Protein AF-A0A961I4Q2-F1 (afdb_monomer_lite)

pLDDT: mean 79.39, std 22.57, range [31.56, 98.19]

Foldseek 3Di:
DDCCLDLLNLLVVVVVVVVVVVDDDDPLLNVCSVLVVLQVCLLVVVDDDDLLVSCCVSCVVVCVVVVPDPVSSVLSSVLSNCSNVLLDQPPDPPDDLVVLCPDPSNVSSLSSQCSSCVSVVPPSSNVSSVCSVVHDPDPDPDPPPPPPPDDPPDDDDDDDDDDDDDDDDDDDDDDDDDDDDD

Radius of gyration: 30.08 Å; chains: 1; bounding box: 66×51×88 Å

Structure (mmCIF, N/CA/C/O backbone):
data_AF-A0A961I4Q2-F1
#
_entry.id   AF-A0A961I4Q2-F1
#
loop_
_atom_site.group_PDB
_atom_site.id
_atom_site.type_symbol
_atom_site.label_atom_id
_atom_site.label_alt_id
_atom_site.label_comp_id
_atom_site.label_asym_id
_atom_site.label_entity_id
_atom_site.label_seq_id
_atom_site.pdbx_PDB_ins_code
_atom_site.Cartn_x
_atom_site.Cartn_y
_atom_site.Cartn_z
_atom_site.occupancy
_atom_site.B_iso_or_equiv
_atom_site.auth_seq_id
_atom_site.auth_comp_id
_atom_site.auth_asym_id
_atom_site.auth_atom_id
_atom_site.pdbx_PDB_model_num
ATOM 1 N N . SER A 1 1 ? -16.136 5.076 18.469 1.00 61.28 1 SER A N 1
ATOM 2 C CA . SER A 1 1 ? -16.115 4.685 17.050 1.00 61.28 1 SER A CA 1
ATOM 3 C C . SER A 1 1 ? -15.686 3.242 16.983 1.00 61.28 1 SER A C 1
ATOM 5 O O . SER A 1 1 ? -14.728 2.894 17.671 1.00 61.28 1 SER A O 1
ATOM 7 N N . ASP A 1 2 ? -16.372 2.422 16.197 1.00 86.62 2 ASP A N 1
ATOM 8 C CA . ASP A 1 2 ? -15.976 1.029 16.028 1.00 86.62 2 ASP A CA 1
ATOM 9 C C . ASP A 1 2 ? -14.672 0.946 15.237 1.00 86.62 2 ASP A C 1
ATOM 11 O O . ASP A 1 2 ? -14.410 1.741 14.331 1.00 86.62 2 ASP A O 1
ATOM 15 N N . PHE A 1 3 ? -13.816 -0.007 15.605 1.00 85.88 3 PHE A N 1
ATOM 16 C CA . PHE A 1 3 ? -12.537 -0.223 14.928 1.00 85.88 3 PHE A CA 1
ATOM 17 C C . PHE A 1 3 ? -12.731 -0.471 13.426 1.00 85.88 3 PHE A C 1
ATOM 19 O O . PHE A 1 3 ? -11.953 0.040 12.623 1.00 85.88 3 PHE A O 1
ATOM 26 N N . ALA A 1 4 ? -13.801 -1.177 13.049 1.00 87.31 4 ALA A N 1
ATOM 27 C CA . ALA A 1 4 ? -14.160 -1.470 11.663 1.00 87.31 4 ALA A CA 1
ATOM 28 C C . ALA A 1 4 ? -14.327 -0.206 10.798 1.00 87.31 4 ALA A C 1
ATOM 30 O O . ALA A 1 4 ? -13.981 -0.216 9.618 1.00 87.31 4 ALA A O 1
ATOM 31 N N . ASP A 1 5 ? -14.770 0.907 11.390 1.00 89.12 5 ASP A N 1
ATOM 32 C CA . ASP A 1 5 ? -14.992 2.160 10.663 1.00 89.12 5 ASP A CA 1
ATOM 33 C C . ASP A 1 5 ? -13.716 2.977 10.444 1.00 89.12 5 ASP A C 1
ATOM 35 O O . ASP A 1 5 ? -13.709 3.903 9.627 1.00 89.12 5 ASP A O 1
ATOM 39 N N . SER A 1 6 ? -12.638 2.649 11.159 1.00 94.31 6 SER A N 1
ATOM 40 C CA . SER A 1 6 ? -11.351 3.329 11.022 1.00 94.31 6 SER A CA 1
ATOM 41 C C . SER A 1 6 ? -10.686 3.036 9.670 1.00 94.31 6 SER A C 1
ATOM 43 O O . SER A 1 6 ? -10.931 2.008 9.039 1.00 94.31 6 SER A O 1
ATOM 45 N N . SER A 1 7 ? -9.788 3.924 9.228 1.00 93.75 7 SER A N 1
ATOM 46 C CA . SER A 1 7 ? -8.995 3.748 7.999 1.00 93.75 7 SER A CA 1
ATOM 47 C C . SER A 1 7 ? -8.257 2.405 7.974 1.00 93.75 7 SER A C 1
ATOM 49 O O . SER A 1 7 ? -8.270 1.689 6.973 1.00 93.75 7 SER A O 1
ATOM 51 N N . ILE A 1 8 ? -7.642 2.050 9.101 1.00 95.50 8 ILE A N 1
ATOM 52 C CA . ILE A 1 8 ? -6.935 0.788 9.295 1.00 95.50 8 ILE A CA 1
ATOM 53 C C . ILE A 1 8 ? -7.897 -0.403 9.327 1.00 95.50 8 ILE A C 1
ATOM 55 O O . ILE A 1 8 ? -7.636 -1.392 8.648 1.00 95.50 8 ILE A O 1
ATOM 59 N N . GLY A 1 9 ? -9.034 -0.288 10.021 1.00 96.50 9 GLY A N 1
ATOM 60 C CA . GLY A 1 9 ? -10.049 -1.340 10.098 1.00 96.50 9 GLY A CA 1
ATOM 61 C C . GLY A 1 9 ? -10.629 -1.701 8.733 1.00 96.50 9 GLY A C 1
ATOM 62 O O . GLY A 1 9 ? -10.717 -2.881 8.400 1.00 96.50 9 GLY A O 1
ATOM 63 N N . ARG A 1 10 ? -10.919 -0.705 7.887 1.00 96.75 10 ARG A N 1
ATOM 64 C CA . ARG A 1 10 ? -11.385 -0.933 6.508 1.00 96.75 10 ARG A CA 1
ATOM 65 C C . ARG A 1 10 ? -10.345 -1.650 5.654 1.00 96.75 10 ARG A C 1
ATOM 67 O O . ARG A 1 10 ? -10.684 -2.591 4.943 1.00 96.75 10 ARG A O 1
ATOM 74 N N . ARG A 1 11 ? -9.075 -1.233 5.731 1.00 97.12 11 ARG A N 1
ATOM 75 C CA . ARG A 1 11 ? -7.973 -1.893 5.009 1.00 97.12 11 ARG A CA 1
ATOM 76 C C . ARG A 1 11 ? -7.806 -3.349 5.436 1.00 97.12 11 ARG A C 1
ATOM 78 O O . ARG A 1 11 ? -7.632 -4.205 4.577 1.00 97.12 11 ARG A O 1
ATOM 85 N N . LEU A 1 12 ? -7.872 -3.624 6.738 1.00 97.19 12 LEU A N 1
ATOM 86 C CA . LEU A 1 12 ? -7.759 -4.985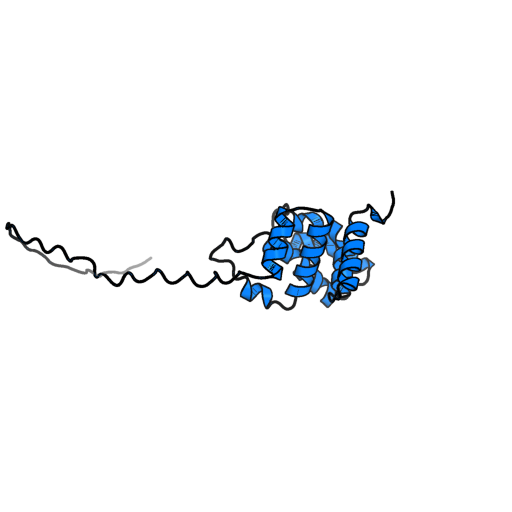 7.263 1.00 97.19 12 LEU A CA 1
ATOM 87 C C . LEU A 1 12 ? -8.979 -5.840 6.903 1.00 97.19 12 LEU A C 1
ATOM 89 O O . LEU A 1 12 ? -8.795 -6.961 6.462 1.00 97.19 12 LEU A O 1
ATOM 93 N N . SER A 1 13 ? -10.193 -5.285 6.939 1.00 97.06 13 SER A N 1
ATOM 94 C CA . SER A 1 13 ? -11.405 -6.002 6.503 1.00 97.06 13 SER A CA 1
ATOM 95 C C . SER A 1 13 ? -11.337 -6.411 5.024 1.00 97.06 13 SER A C 1
ATOM 97 O O . SER A 1 13 ? -11.810 -7.476 4.638 1.00 97.06 13 SER A O 1
ATOM 99 N N . ILE A 1 14 ? -10.733 -5.570 4.175 1.00 97.31 14 ILE A N 1
ATOM 100 C CA . ILE A 1 14 ? -10.477 -5.914 2.769 1.00 97.31 14 ILE A CA 1
ATOM 101 C C . ILE A 1 14 ? -9.400 -6.993 2.665 1.00 97.31 14 ILE A C 1
ATOM 103 O O . ILE A 1 14 ? -9.568 -7.921 1.884 1.00 97.31 14 ILE A O 1
ATOM 107 N N . ALA A 1 15 ? -8.318 -6.889 3.440 1.00 97.44 15 ALA A N 1
ATOM 108 C CA . ALA A 1 15 ? -7.275 -7.911 3.476 1.00 97.44 15 ALA A CA 1
ATOM 109 C C . ALA A 1 15 ? -7.832 -9.284 3.898 1.00 97.44 15 ALA A C 1
ATOM 111 O O . ALA A 1 15 ? -7.511 -10.282 3.259 1.00 97.44 15 ALA A O 1
ATOM 112 N N . ASP A 1 16 ? -8.717 -9.324 4.896 1.00 96.94 16 ASP A N 1
ATOM 113 C CA . ASP A 1 16 ? -9.402 -10.546 5.335 1.00 96.94 16 ASP A CA 1
ATOM 114 C C . ASP A 1 16 ? -10.242 -11.142 4.200 1.00 96.94 16 ASP A C 1
ATOM 116 O O . ASP A 1 16 ? -10.097 -12.314 3.862 1.00 96.94 16 ASP A O 1
ATOM 120 N N . LYS A 1 17 ? -11.037 -10.311 3.515 1.00 97.12 17 LYS A N 1
ATOM 121 C CA . LYS A 1 17 ? -11.809 -10.753 2.348 1.00 97.12 17 LYS A CA 1
ATOM 122 C C . LYS A 1 17 ? -10.916 -11.302 1.226 1.00 97.12 17 LYS A C 1
ATOM 124 O O . LYS A 1 17 ? -11.272 -12.282 0.581 1.00 97.12 17 LYS A O 1
ATOM 129 N N . MET A 1 18 ? -9.758 -10.692 0.983 1.00 96.69 18 MET A N 1
ATOM 130 C CA . MET A 1 18 ? -8.805 -11.180 -0.021 1.00 96.69 18 MET A CA 1
ATOM 131 C C . MET A 1 18 ? -8.203 -12.537 0.362 1.00 96.69 18 MET A C 1
ATOM 133 O O . MET A 1 18 ? -7.997 -13.376 -0.513 1.00 96.69 18 MET A O 1
ATOM 137 N N . LEU A 1 19 ? -7.948 -12.775 1.653 1.00 96.00 19 LEU A N 1
ATOM 138 C CA . LEU A 1 19 ? -7.529 -14.090 2.143 1.00 96.00 19 LEU A CA 1
ATOM 139 C C . LEU A 1 19 ? -8.625 -15.144 1.927 1.00 96.00 19 LEU A C 1
ATOM 141 O O . LEU A 1 19 ? -8.315 -16.251 1.483 1.00 96.00 19 LEU A O 1
ATOM 145 N N . ASP A 1 20 ? -9.895 -14.796 2.162 1.00 97.12 20 ASP A N 1
ATOM 146 C CA . ASP A 1 20 ? -11.038 -15.676 1.866 1.00 97.12 20 ASP A CA 1
ATOM 147 C C . ASP A 1 20 ? -11.133 -16.006 0.364 1.00 97.12 20 ASP A C 1
ATOM 149 O O . ASP A 1 20 ? -11.450 -17.134 -0.027 1.00 97.12 20 ASP A O 1
ATOM 153 N N . GLU A 1 21 ? -10.789 -15.039 -0.491 1.00 95.38 21 GLU A N 1
ATOM 154 C CA . GLU A 1 21 ? -10.686 -15.180 -1.950 1.00 95.38 21 GLU A CA 1
ATOM 155 C C . GLU A 1 21 ? -9.401 -15.905 -2.407 1.00 95.38 21 GLU A C 1
ATOM 157 O O . GLU A 1 21 ? -9.199 -16.108 -3.607 1.00 95.38 21 GLU A O 1
ATOM 162 N N . ARG A 1 22 ? -8.577 -16.384 -1.461 1.00 93.69 22 ARG A N 1
ATOM 163 C CA . ARG A 1 22 ? -7.307 -17.104 -1.675 1.00 93.69 22 ARG A CA 1
ATOM 164 C C . ARG A 1 22 ? -6.212 -16.269 -2.348 1.00 93.69 22 ARG A C 1
ATOM 166 O O . ARG A 1 22 ? -5.364 -16.823 -3.047 1.00 93.69 22 ARG A O 1
ATOM 173 N N . GLU A 1 23 ? -6.209 -14.954 -2.146 1.00 92.06 23 GLU A N 1
ATOM 174 C CA . GLU A 1 23 ? -5.058 -14.118 -2.493 1.00 92.06 23 GLU A CA 1
ATOM 175 C C . GLU A 1 23 ? -3.950 -14.248 -1.427 1.00 92.06 23 GLU A C 1
ATOM 177 O O . GLU A 1 23 ? -4.211 -14.238 -0.224 1.00 92.06 23 GLU A O 1
ATOM 182 N N . ASP A 1 24 ? -2.690 -14.347 -1.859 1.00 92.19 24 ASP A N 1
ATOM 183 C CA . ASP A 1 24 ? -1.544 -14.590 -0.970 1.00 92.19 24 ASP A CA 1
ATOM 184 C C . ASP A 1 24 ? -1.007 -13.306 -0.305 1.00 92.19 24 ASP A C 1
ATOM 186 O O . ASP A 1 24 ? -0.087 -12.654 -0.800 1.00 92.19 24 ASP A O 1
ATOM 190 N N . LEU A 1 25 ? -1.509 -12.938 0.874 1.00 95.81 25 LEU A N 1
ATOM 191 C CA . LEU A 1 25 ? -0.977 -11.781 1.607 1.00 95.81 25 LEU A CA 1
ATOM 192 C C . LEU A 1 25 ? 0.237 -12.137 2.477 1.00 95.81 25 LEU A C 1
ATOM 194 O O . LEU A 1 25 ? 0.176 -12.992 3.357 1.00 95.81 25 LEU A O 1
ATOM 198 N N . THR A 1 26 ? 1.351 -11.429 2.279 1.00 95.75 26 THR A N 1
ATOM 199 C CA . THR A 1 26 ? 2.572 -11.581 3.081 1.00 95.75 26 THR A CA 1
ATOM 200 C C . THR A 1 26 ? 2.544 -10.706 4.335 1.00 95.75 26 THR A C 1
ATOM 202 O O . THR A 1 26 ? 1.909 -9.650 4.372 1.00 95.75 26 THR A O 1
ATOM 205 N N . THR A 1 27 ? 3.311 -11.084 5.363 1.00 95.25 27 THR A N 1
ATOM 206 C CA . THR A 1 27 ? 3.433 -10.309 6.613 1.00 95.25 27 THR A CA 1
ATOM 207 C C . THR A 1 27 ? 3.816 -8.851 6.367 1.00 95.25 27 THR A C 1
ATOM 209 O O . THR A 1 27 ? 3.309 -7.957 7.039 1.00 95.25 27 THR A O 1
ATOM 212 N N . ILE A 1 28 ? 4.664 -8.582 5.369 1.00 96.94 28 ILE A N 1
ATOM 213 C CA . ILE A 1 28 ? 5.092 -7.218 5.059 1.00 96.94 28 ILE A CA 1
ATOM 214 C C . ILE A 1 28 ? 3.979 -6.369 4.431 1.00 96.94 28 ILE A C 1
ATOM 216 O O . ILE A 1 28 ? 3.965 -5.155 4.637 1.00 96.94 28 ILE A O 1
ATOM 220 N N . ILE A 1 29 ? 3.008 -6.984 3.739 1.00 98.19 29 ILE A N 1
ATOM 221 C CA . ILE A 1 29 ? 1.789 -6.289 3.302 1.00 98.19 29 ILE A CA 1
ATOM 222 C C . ILE A 1 29 ? 1.009 -5.840 4.536 1.00 98.19 29 ILE A C 1
ATOM 224 O O . ILE A 1 29 ? 0.705 -4.656 4.649 1.00 98.19 29 ILE A O 1
ATOM 228 N N . PHE A 1 30 ? 0.770 -6.732 5.50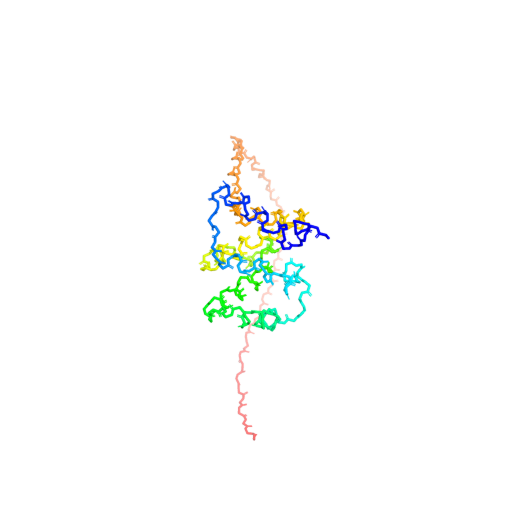2 1.00 97.38 30 PHE A N 1
ATOM 229 C CA . PHE A 1 30 ? 0.091 -6.367 6.749 1.00 97.38 30 PHE A CA 1
ATOM 230 C C . PHE A 1 30 ? 0.829 -5.262 7.498 1.00 97.38 30 PHE A C 1
ATOM 232 O O . PHE A 1 30 ? 0.219 -4.260 7.865 1.00 97.38 30 PHE A O 1
ATOM 239 N N . THR A 1 31 ? 2.149 -5.380 7.650 1.00 97.00 31 THR A N 1
ATOM 240 C CA . THR A 1 31 ? 2.962 -4.325 8.264 1.00 97.00 31 THR A CA 1
ATOM 241 C C . THR A 1 31 ? 2.773 -2.988 7.551 1.00 97.00 31 THR A C 1
ATOM 243 O O . THR A 1 31 ? 2.558 -1.978 8.218 1.00 97.00 31 THR A O 1
ATOM 246 N N . ALA A 1 32 ? 2.779 -2.970 6.213 1.00 97.75 32 ALA A N 1
ATOM 247 C CA . ALA A 1 32 ? 2.538 -1.759 5.437 1.00 97.75 32 ALA A CA 1
ATOM 248 C C . ALA A 1 32 ? 1.130 -1.181 5.658 1.00 97.75 32 ALA A C 1
ATOM 250 O O . ALA A 1 32 ? 0.997 0.034 5.785 1.00 97.75 32 ALA A O 1
ATOM 251 N N . LEU A 1 33 ? 0.090 -2.019 5.755 1.00 97.38 33 LEU A N 1
ATOM 252 C CA . LEU A 1 33 ? -1.286 -1.576 6.024 1.00 97.38 33 LEU A CA 1
ATOM 253 C C . LEU A 1 33 ? -1.428 -0.901 7.396 1.00 97.38 33 LEU A C 1
ATOM 255 O O . LEU A 1 33 ? -2.178 0.076 7.513 1.00 97.38 33 LEU A O 1
ATOM 259 N N . LEU A 1 34 ? -0.691 -1.384 8.405 1.00 95.62 34 LEU A N 1
ATOM 260 C CA . LEU A 1 34 ? -0.691 -0.818 9.758 1.00 95.62 34 LEU A CA 1
ATOM 261 C C . LEU A 1 34 ? -0.083 0.590 9.793 1.00 95.62 34 LEU A C 1
ATOM 263 O O . LEU A 1 34 ? -0.616 1.481 10.448 1.00 95.62 34 LEU A O 1
ATOM 267 N N . ILE A 1 35 ? 1.014 0.810 9.064 1.00 95.62 35 ILE A N 1
ATOM 268 C CA . ILE A 1 35 ? 1.730 2.099 9.043 1.00 95.62 35 ILE A CA 1
ATOM 269 C C . ILE A 1 35 ? 1.336 3.007 7.875 1.00 95.62 35 ILE A C 1
ATOM 271 O O . ILE A 1 35 ? 1.900 4.090 7.717 1.00 95.62 35 ILE A O 1
ATOM 275 N N . CYS A 1 36 ? 0.378 2.580 7.054 1.00 95.50 36 CYS A N 1
ATOM 276 C CA . CYS A 1 36 ? -0.020 3.257 5.824 1.00 95.50 36 CYS A CA 1
ATOM 277 C C . CYS A 1 36 ? -0.401 4.728 6.052 1.00 95.50 36 CYS A C 1
ATOM 279 O O . CYS A 1 36 ? -0.075 5.588 5.234 1.00 95.50 36 CYS A O 1
ATOM 281 N N . ASP A 1 37 ? -1.052 5.028 7.177 1.00 94.94 37 ASP A N 1
ATOM 282 C CA . ASP A 1 37 ? -1.526 6.378 7.494 1.00 94.94 37 ASP A CA 1
ATOM 283 C C . ASP A 1 37 ? -0.380 7.367 7.778 1.00 94.94 37 ASP A C 1
ATOM 285 O O . ASP A 1 37 ? -0.577 8.574 7.666 1.00 94.94 37 ASP A O 1
ATOM 289 N N . LEU A 1 38 ? 0.840 6.890 8.061 1.00 96.19 38 LEU A N 1
ATOM 290 C CA . LEU A 1 38 ? 2.015 7.757 8.242 1.00 96.19 38 LEU A CA 1
ATOM 291 C C . LEU A 1 38 ? 2.455 8.444 6.944 1.00 96.19 38 LEU A C 1
ATOM 293 O O . LEU A 1 38 ? 3.164 9.452 6.992 1.00 96.19 38 LEU A O 1
ATOM 297 N N . VAL A 1 39 ? 2.077 7.870 5.800 1.00 95.62 39 VAL A N 1
ATOM 298 C CA . VAL A 1 39 ? 2.519 8.273 4.461 1.00 95.62 39 VAL A CA 1
ATOM 299 C C . VAL A 1 39 ? 1.366 8.276 3.454 1.00 95.62 39 VAL A C 1
ATOM 301 O O . VAL A 1 39 ? 1.604 8.126 2.261 1.00 95.62 39 VAL A O 1
ATOM 304 N N . SER A 1 40 ? 0.117 8.454 3.894 1.00 93.44 40 SER A N 1
ATOM 305 C CA . SER A 1 40 ? -1.076 8.405 3.027 1.00 93.44 40 SER A CA 1
ATOM 306 C C . SER A 1 40 ? -0.998 9.345 1.809 1.00 93.44 40 SER A C 1
ATOM 308 O O . SER A 1 40 ? -1.490 9.006 0.730 1.00 93.44 40 SER A O 1
ATOM 310 N N . ASP A 1 41 ? -0.271 10.460 1.927 1.00 93.38 41 ASP A N 1
ATOM 311 C CA . ASP A 1 41 ? -0.005 11.421 0.849 1.00 93.38 41 ASP A CA 1
ATOM 312 C C . ASP A 1 41 ? 0.642 10.795 -0.407 1.00 93.38 41 ASP A C 1
ATOM 314 O O . ASP A 1 41 ? 0.516 11.331 -1.515 1.00 93.38 41 ASP A O 1
ATOM 318 N N . VAL A 1 42 ? 1.351 9.661 -0.280 1.00 94.44 42 VAL A N 1
ATOM 319 C CA . VAL A 1 42 ? 1.973 8.983 -1.438 1.00 94.44 42 VAL A CA 1
ATOM 320 C C . VAL A 1 42 ? 0.929 8.377 -2.376 1.00 94.44 42 VAL A C 1
ATOM 322 O O . VAL A 1 42 ? 1.167 8.282 -3.584 1.00 94.44 42 VAL A O 1
ATOM 325 N N . PHE A 1 43 ? -0.235 8.003 -1.838 1.00 92.44 43 PHE A N 1
ATOM 326 C CA . PHE A 1 43 ? -1.340 7.407 -2.588 1.00 92.44 43 PHE A CA 1
ATOM 327 C C . PHE A 1 43 ? -2.212 8.467 -3.268 1.00 92.44 43 PHE A C 1
ATOM 329 O O . PHE A 1 43 ? -2.792 8.212 -4.324 1.00 92.44 43 PHE A O 1
ATOM 336 N N . THR A 1 44 ? -2.250 9.685 -2.725 1.00 88.31 44 THR A N 1
ATOM 337 C CA . THR A 1 44 ? -2.935 10.838 -3.332 1.00 88.31 44 THR A CA 1
ATOM 338 C C . THR A 1 44 ? -2.013 11.638 -4.261 1.00 88.31 44 THR A C 1
ATOM 340 O O . THR A 1 44 ? -2.479 12.412 -5.098 1.00 88.31 44 THR A O 1
ATOM 343 N N . GLY A 1 45 ? -0.695 11.416 -4.178 1.00 84.88 45 GLY A N 1
ATOM 344 C CA . GLY A 1 45 ? 0.323 12.141 -4.941 1.00 84.88 45 GLY A CA 1
ATOM 345 C C . GLY A 1 45 ? 0.511 13.586 -4.488 1.00 84.88 45 GLY A C 1
ATOM 346 O O . GLY A 1 45 ? 0.913 14.422 -5.293 1.00 84.88 45 GLY A O 1
ATOM 347 N N . GLN A 1 46 ? 0.206 13.877 -3.224 1.00 87.56 46 GLN A N 1
ATOM 348 C CA . GLN A 1 46 ? 0.325 15.212 -2.632 1.00 87.56 46 GLN A CA 1
ATOM 349 C C . GLN A 1 46 ? 1.721 15.494 -2.050 1.00 87.56 46 GLN A C 1
ATOM 351 O O . GLN A 1 46 ? 1.998 16.616 -1.622 1.00 87.56 46 GLN A O 1
ATOM 356 N N . VAL A 1 47 ? 2.625 14.509 -2.071 1.00 89.06 47 VAL A N 1
ATOM 357 C CA . VAL A 1 47 ? 4.007 14.671 -1.604 1.00 89.06 47 VAL A CA 1
ATOM 358 C C . VAL A 1 47 ? 4.763 15.666 -2.485 1.00 89.06 47 VAL A C 1
ATOM 360 O O . VAL A 1 47 ? 4.934 15.459 -3.687 1.00 89.06 47 VAL A O 1
ATOM 363 N N . LYS A 1 48 ? 5.267 16.734 -1.863 1.00 86.38 48 LYS A N 1
ATOM 364 C CA . LYS A 1 48 ? 6.149 17.719 -2.499 1.00 86.38 48 LYS A CA 1
ATOM 365 C C . LYS A 1 48 ? 7.611 17.349 -2.237 1.00 86.38 48 LYS A C 1
ATOM 367 O O . LYS A 1 48 ? 7.977 17.029 -1.111 1.00 86.38 48 LYS A O 1
ATOM 372 N N . GLY A 1 49 ? 8.458 17.439 -3.262 1.00 89.38 49 GLY A N 1
ATOM 373 C CA . GLY A 1 49 ? 9.900 17.197 -3.135 1.00 89.38 49 GLY A CA 1
ATOM 374 C C . GLY A 1 49 ? 10.302 15.722 -3.248 1.00 89.38 49 GLY A C 1
ATOM 375 O O . GLY A 1 49 ? 9.739 14.970 -4.043 1.00 89.38 49 GLY A O 1
ATOM 376 N N . ASN A 1 50 ? 11.333 15.317 -2.501 1.00 94.12 50 ASN A N 1
ATOM 377 C CA . ASN A 1 50 ? 11.899 13.970 -2.586 1.00 94.12 50 ASN A CA 1
ATOM 378 C C . ASN A 1 50 ? 11.033 12.953 -1.821 1.00 94.12 50 ASN A C 1
ATOM 380 O O . ASN A 1 50 ? 11.112 12.853 -0.597 1.00 94.12 50 ASN A O 1
ATOM 384 N N . ILE A 1 51 ? 10.245 12.164 -2.559 1.00 94.50 51 ILE A N 1
ATOM 385 C CA . ILE A 1 51 ? 9.367 11.130 -1.990 1.00 94.50 51 ILE A CA 1
ATOM 386 C C . ILE A 1 51 ? 10.116 10.087 -1.155 1.00 94.50 51 ILE A C 1
ATOM 388 O O . ILE A 1 51 ? 9.598 9.640 -0.136 1.00 94.50 51 ILE A O 1
ATOM 392 N N . THR A 1 52 ? 11.331 9.706 -1.555 1.00 95.81 52 THR A N 1
ATOM 393 C CA . THR A 1 52 ? 12.112 8.694 -0.835 1.00 95.81 52 THR A CA 1
ATOM 394 C C . THR A 1 52 ? 12.463 9.182 0.563 1.00 95.81 52 THR A C 1
ATOM 396 O O . THR A 1 52 ? 12.315 8.434 1.526 1.00 95.81 52 THR A O 1
ATOM 399 N N . GLU A 1 53 ? 12.889 10.440 0.673 1.00 96.56 53 GLU A N 1
ATOM 400 C CA . GLU A 1 53 ? 13.227 11.040 1.962 1.00 96.56 53 GLU A CA 1
ATOM 401 C C . GLU A 1 53 ? 11.980 11.247 2.824 1.00 96.56 53 GLU A C 1
ATOM 403 O O . GLU A 1 53 ? 11.968 10.856 3.989 1.00 96.56 53 GLU A O 1
ATOM 408 N N . TYR A 1 54 ? 10.895 11.756 2.227 1.00 96.94 54 TYR A N 1
ATOM 409 C CA . TYR A 1 54 ? 9.606 11.918 2.906 1.00 96.94 54 TYR A CA 1
ATOM 410 C C . TYR A 1 54 ? 9.125 10.602 3.542 1.00 96.94 54 TYR A C 1
ATOM 412 O O . TYR A 1 54 ? 8.814 10.563 4.733 1.00 96.94 54 TYR A O 1
ATOM 420 N N . VAL A 1 55 ? 9.104 9.508 2.769 1.00 97.25 55 VAL A N 1
ATOM 421 C CA . VAL A 1 55 ? 8.655 8.199 3.267 1.00 97.25 55 VAL A CA 1
ATOM 422 C C . VAL A 1 55 ? 9.589 7.687 4.359 1.00 97.25 55 VAL A C 1
ATOM 424 O O . VAL A 1 55 ? 9.114 7.228 5.398 1.00 97.25 55 VAL A O 1
ATOM 427 N N . ARG A 1 56 ? 10.911 7.782 4.154 1.00 96.38 56 ARG A N 1
ATOM 428 C CA . ARG A 1 56 ? 11.907 7.310 5.125 1.00 96.38 56 ARG A CA 1
ATOM 429 C C . ARG A 1 56 ? 11.726 7.995 6.479 1.00 96.38 56 ARG A C 1
ATOM 431 O O . ARG A 1 56 ? 11.630 7.297 7.484 1.00 96.38 56 ARG A O 1
ATOM 438 N N . GLN A 1 57 ? 11.622 9.323 6.504 1.00 96.62 57 GLN A N 1
ATOM 439 C CA . GLN A 1 57 ? 11.480 10.097 7.742 1.00 96.62 57 GLN A CA 1
ATOM 440 C C . GLN A 1 57 ? 10.185 9.778 8.499 1.00 96.62 57 GLN A C 1
ATOM 442 O O . GLN A 1 57 ? 10.189 9.696 9.725 1.00 96.62 57 GLN A O 1
ATOM 447 N N . ARG A 1 58 ? 9.074 9.577 7.781 1.00 96.50 58 ARG A N 1
ATOM 448 C CA . ARG A 1 58 ? 7.762 9.290 8.385 1.00 96.50 58 ARG A CA 1
ATOM 449 C C . ARG A 1 58 ? 7.653 7.871 8.932 1.00 96.50 58 ARG A C 1
ATOM 451 O O . ARG A 1 58 ? 7.054 7.658 9.981 1.00 96.50 58 ARG A O 1
ATOM 458 N N . MET A 1 59 ? 8.222 6.904 8.221 1.00 95.88 59 MET A N 1
ATOM 459 C CA . MET A 1 59 ? 8.104 5.488 8.554 1.00 95.88 59 MET A CA 1
ATOM 460 C C . MET A 1 59 ? 9.115 5.037 9.616 1.00 95.88 59 MET A C 1
ATOM 462 O O . MET A 1 59 ? 8.773 4.216 10.470 1.00 95.88 59 MET A O 1
ATOM 466 N N . LEU A 1 60 ? 10.355 5.540 9.565 1.00 94.25 60 LEU A N 1
ATOM 467 C CA . LEU A 1 60 ? 11.464 5.017 10.369 1.00 94.25 60 LEU A CA 1
ATOM 468 C C . LEU A 1 60 ? 11.164 4.967 11.883 1.00 94.25 60 LEU A C 1
ATOM 470 O O . LEU A 1 60 ? 11.359 3.892 12.453 1.00 94.25 60 LEU A O 1
ATOM 474 N N . PRO A 1 61 ? 10.590 6.010 12.522 1.00 96.06 61 PRO A N 1
ATOM 475 C CA . PRO A 1 61 ? 10.286 5.967 13.955 1.00 96.06 61 PRO A CA 1
ATOM 476 C C . PRO A 1 61 ? 9.266 4.884 14.339 1.00 96.06 61 PRO A C 1
ATOM 478 O O . PRO A 1 61 ? 9.298 4.339 15.442 1.00 96.06 61 PRO A O 1
ATOM 481 N N . ALA A 1 62 ? 8.320 4.565 13.452 1.00 94.94 62 ALA A N 1
ATOM 482 C CA . ALA A 1 62 ? 7.373 3.478 13.686 1.00 94.94 62 ALA A CA 1
ATOM 483 C C . ALA A 1 62 ? 8.051 2.115 13.516 1.00 94.94 62 ALA A C 1
ATOM 485 O O . ALA A 1 62 ? 7.867 1.232 14.351 1.00 94.94 62 ALA A O 1
ATOM 486 N N . CYS A 1 63 ? 8.888 1.964 12.487 1.00 95.00 63 CYS A N 1
ATOM 487 C CA . CYS A 1 63 ? 9.635 0.733 12.258 1.00 95.00 63 CYS A CA 1
ATOM 488 C C . CYS A 1 63 ? 10.619 0.404 13.382 1.00 95.00 63 CYS A C 1
ATOM 490 O O . CYS A 1 63 ? 10.758 -0.763 13.731 1.00 95.00 63 CYS A O 1
ATOM 492 N N . GLU A 1 64 ? 11.280 1.405 13.962 1.00 95.19 64 GLU A N 1
ATOM 493 C CA . GLU A 1 64 ? 12.190 1.212 15.097 1.00 95.19 64 GLU A CA 1
ATOM 494 C C . GLU A 1 64 ? 11.441 0.771 16.356 1.00 95.19 64 GLU A C 1
ATOM 496 O O . GLU A 1 64 ? 11.850 -0.190 17.004 1.00 95.19 64 GLU A O 1
ATOM 501 N N . ARG A 1 65 ? 10.292 1.393 16.655 1.00 95.44 65 ARG A N 1
ATOM 502 C CA . ARG A 1 65 ? 9.441 0.989 17.789 1.00 95.44 65 ARG A CA 1
ATOM 503 C C . ARG A 1 65 ? 8.907 -0.436 17.653 1.00 95.44 65 ARG A C 1
ATOM 505 O O . ARG A 1 65 ? 8.815 -1.142 18.649 1.00 95.44 65 ARG A O 1
ATOM 512 N N . MET A 1 66 ? 8.582 -0.857 16.433 1.00 94.06 66 MET A N 1
ATOM 513 C CA . MET A 1 66 ? 8.133 -2.221 16.132 1.00 94.06 66 MET A CA 1
ATOM 514 C C . MET A 1 66 ? 9.289 -3.210 15.914 1.00 94.06 66 MET A C 1
ATOM 516 O O . MET A 1 66 ? 9.036 -4.368 15.600 1.00 94.06 66 MET A O 1
ATOM 520 N N . GLN A 1 67 ? 10.545 -2.765 16.046 1.00 95.44 67 GLN A N 1
ATOM 521 C CA . GLN A 1 67 ? 11.748 -3.579 15.836 1.00 95.44 67 GLN A CA 1
ATOM 522 C C . GLN A 1 67 ? 11.796 -4.269 14.459 1.00 95.44 67 GLN A C 1
ATOM 524 O O . GLN A 1 67 ? 12.284 -5.389 14.317 1.00 95.44 67 GLN A O 1
ATOM 529 N N . ILE A 1 68 ? 11.312 -3.587 13.416 1.00 94.31 68 ILE A N 1
ATOM 530 C CA . ILE A 1 68 ? 11.288 -4.136 12.057 1.00 94.31 68 ILE A CA 1
ATOM 531 C C . ILE A 1 68 ? 12.729 -4.290 11.527 1.00 94.31 68 ILE A C 1
ATOM 533 O O . ILE A 1 68 ? 13.504 -3.318 11.536 1.00 94.31 68 ILE A O 1
ATOM 537 N N . PRO A 1 69 ? 13.107 -5.471 10.997 1.00 95.25 69 PRO A N 1
ATOM 538 C CA . PRO A 1 69 ? 14.430 -5.706 10.426 1.00 95.25 69 PRO A CA 1
ATOM 539 C C . PRO A 1 69 ? 14.799 -4.703 9.325 1.00 95.25 69 PRO A C 1
ATOM 541 O O . PRO A 1 69 ? 13.946 -4.196 8.601 1.00 95.25 69 PRO A O 1
ATOM 544 N N . GLY A 1 70 ? 16.096 -4.419 9.158 1.00 94.62 70 GLY A N 1
ATOM 545 C CA . GLY A 1 70 ? 16.576 -3.464 8.142 1.00 94.62 70 GLY A CA 1
ATOM 546 C C . GLY A 1 70 ? 16.127 -3.813 6.717 1.00 94.62 70 GLY A C 1
ATOM 547 O O . GLY A 1 70 ? 15.638 -2.950 5.994 1.00 94.62 70 GLY A O 1
ATOM 548 N N . LYS A 1 71 ? 16.192 -5.100 6.357 1.00 95.19 71 LYS A N 1
ATOM 549 C CA . LYS A 1 71 ? 15.736 -5.608 5.054 1.00 95.19 71 LYS A CA 1
ATOM 550 C C . LYS A 1 71 ? 14.253 -5.312 4.800 1.00 95.19 71 LYS A C 1
ATOM 552 O O . LYS A 1 71 ? 13.894 -4.892 3.701 1.00 95.19 71 LYS A O 1
ATOM 557 N N . ASP A 1 72 ? 13.413 -5.492 5.814 1.00 96.00 72 ASP A N 1
ATOM 558 C CA . ASP A 1 72 ? 11.973 -5.255 5.707 1.00 96.00 72 ASP A CA 1
ATOM 559 C C . ASP A 1 72 ? 11.665 -3.756 5.684 1.00 96.00 72 ASP A C 1
ATOM 561 O O . ASP A 1 72 ? 10.802 -3.319 4.929 1.00 96.00 72 ASP A O 1
ATOM 565 N N . ARG A 1 73 ? 12.436 -2.932 6.407 1.00 96.56 73 ARG A N 1
ATOM 566 C CA . ARG A 1 73 ? 12.364 -1.465 6.299 1.00 96.56 73 ARG A CA 1
ATOM 567 C C . ARG A 1 73 ? 12.659 -0.979 4.880 1.00 96.56 73 ARG A C 1
ATOM 569 O O . ARG A 1 73 ? 11.903 -0.168 4.348 1.00 96.56 73 ARG A O 1
ATOM 576 N N . ASP A 1 74 ? 13.717 -1.483 4.250 1.00 96.75 74 ASP A N 1
ATOM 577 C CA . ASP A 1 74 ? 14.053 -1.128 2.865 1.00 96.75 74 ASP A CA 1
ATOM 578 C C . ASP A 1 74 ? 12.977 -1.597 1.883 1.00 96.75 74 ASP A C 1
ATOM 580 O O . ASP A 1 74 ? 12.652 -0.909 0.910 1.00 96.75 74 ASP A O 1
ATOM 584 N N . ARG A 1 75 ? 12.382 -2.756 2.158 1.00 97.62 75 ARG A N 1
ATOM 585 C CA . ARG A 1 75 ? 11.295 -3.307 1.361 1.00 97.62 75 ARG A CA 1
ATOM 586 C C . ARG A 1 75 ? 10.006 -2.486 1.481 1.00 97.62 75 ARG A C 1
ATOM 588 O O . ARG A 1 75 ? 9.432 -2.132 0.453 1.00 97.62 75 ARG A O 1
ATOM 595 N N . LEU A 1 76 ? 9.613 -2.092 2.692 1.00 97.88 76 LEU A N 1
ATOM 596 C CA . LEU A 1 76 ? 8.498 -1.171 2.941 1.00 97.88 76 LEU A CA 1
ATOM 597 C C . LEU A 1 76 ? 8.726 0.180 2.252 1.00 97.88 76 LEU A C 1
ATOM 599 O O . LEU A 1 76 ? 7.826 0.706 1.597 1.00 97.88 76 LEU A O 1
ATOM 603 N N . LEU A 1 77 ? 9.951 0.714 2.322 1.00 97.88 77 LEU A N 1
ATOM 604 C CA . LEU A 1 77 ? 10.316 1.946 1.623 1.00 97.88 77 LEU A CA 1
ATOM 605 C C . LEU A 1 77 ? 10.074 1.809 0.113 1.00 97.88 77 LEU A C 1
ATOM 607 O O . LEU A 1 77 ? 9.427 2.672 -0.479 1.00 97.88 77 LEU A O 1
ATOM 611 N N . GLN A 1 78 ? 10.537 0.716 -0.506 1.00 97.75 78 GLN A N 1
ATOM 612 C CA . GLN A 1 78 ? 10.295 0.430 -1.927 1.00 97.75 78 GLN A CA 1
ATOM 613 C C . GLN A 1 78 ? 8.799 0.328 -2.253 1.00 97.75 78 GLN A C 1
ATOM 615 O O . GLN A 1 78 ? 8.360 0.870 -3.271 1.00 97.75 78 GLN A O 1
ATOM 620 N N . MET A 1 79 ? 8.011 -0.317 -1.389 1.00 97.81 79 MET A N 1
ATOM 621 C CA . MET A 1 79 ? 6.563 -0.427 -1.559 1.00 97.81 79 MET A CA 1
ATOM 622 C C . MET A 1 79 ? 5.895 0.952 -1.577 1.00 97.81 79 MET A C 1
ATOM 624 O O . MET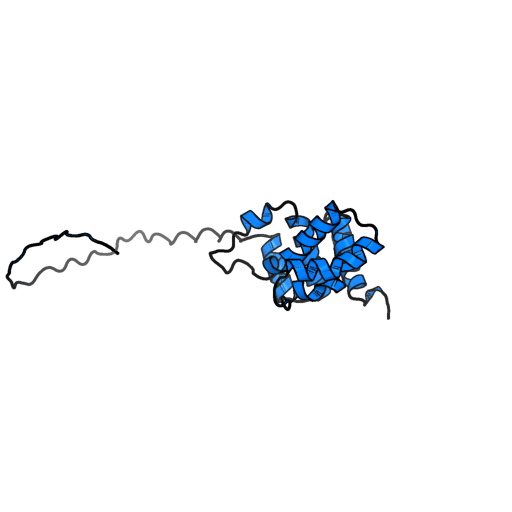 A 1 79 ? 5.180 1.262 -2.533 1.00 97.81 79 MET A O 1
ATOM 628 N N . PHE A 1 80 ? 6.174 1.814 -0.597 1.00 97.81 80 PHE A N 1
ATOM 629 C CA . PHE A 1 80 ? 5.539 3.133 -0.480 1.00 97.81 80 PHE A CA 1
ATOM 630 C C . PHE A 1 80 ? 5.956 4.126 -1.570 1.00 97.81 80 PHE A C 1
ATOM 632 O O . PHE A 1 80 ? 5.097 4.780 -2.162 1.00 97.81 80 PHE A O 1
ATOM 639 N N . ILE A 1 81 ? 7.246 4.223 -1.917 1.00 95.88 81 ILE A N 1
ATOM 640 C CA . ILE A 1 81 ? 7.676 5.154 -2.983 1.00 95.88 81 ILE A CA 1
ATOM 641 C C . ILE A 1 81 ? 7.058 4.786 -4.339 1.00 95.88 81 ILE A C 1
ATOM 643 O O . ILE A 1 81 ? 6.836 5.642 -5.200 1.00 95.88 81 ILE A O 1
ATOM 647 N N . SER A 1 82 ? 6.768 3.498 -4.534 1.00 94.88 82 SER A N 1
ATOM 648 C CA . SER A 1 82 ? 6.248 2.977 -5.789 1.00 94.88 82 SER A CA 1
ATOM 649 C C . SER A 1 82 ? 4.752 3.236 -5.997 1.00 94.88 82 SER A C 1
ATOM 651 O O . SER A 1 82 ? 4.292 3.167 -7.137 1.00 94.88 82 SER A O 1
ATOM 653 N N . GLN A 1 83 ? 4.021 3.649 -4.952 1.00 95.00 83 GLN A N 1
ATOM 654 C CA . GLN A 1 83 ? 2.589 3.980 -5.020 1.00 95.00 83 GLN A CA 1
ATOM 655 C C . GLN A 1 83 ? 2.288 5.050 -6.072 1.00 95.00 83 GLN A C 1
ATOM 657 O O . GLN A 1 83 ? 1.336 4.945 -6.845 1.00 95.00 83 GLN A O 1
ATOM 662 N N . THR A 1 84 ? 3.191 6.022 -6.216 1.00 91.06 84 THR A N 1
ATOM 663 C CA . THR A 1 84 ? 3.103 7.046 -7.264 1.00 91.06 84 THR A CA 1
ATOM 664 C C . THR A 1 84 ? 3.061 6.467 -8.676 1.00 91.06 84 THR A C 1
ATOM 666 O O . THR A 1 84 ? 2.396 7.032 -9.541 1.00 91.06 84 THR A O 1
ATOM 669 N N . ARG A 1 85 ? 3.721 5.332 -8.942 1.00 90.44 85 ARG A N 1
ATOM 670 C CA . ARG A 1 85 ? 3.710 4.694 -10.267 1.00 90.44 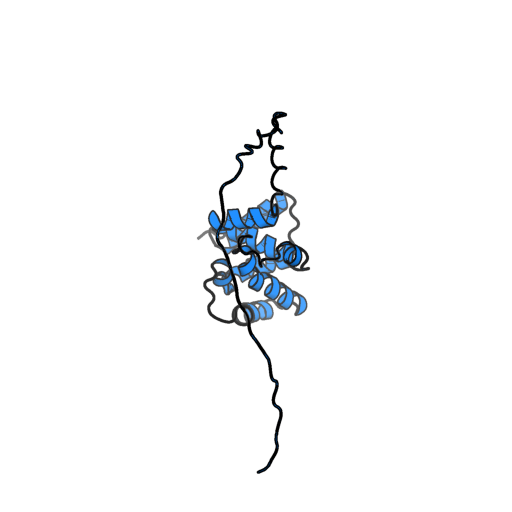85 ARG A CA 1
ATOM 671 C C . ARG A 1 85 ? 2.364 4.062 -10.576 1.00 90.44 85 ARG A C 1
ATOM 673 O O . ARG A 1 85 ? 1.903 4.189 -11.709 1.00 90.44 85 ARG A O 1
ATOM 680 N N . PHE A 1 86 ? 1.721 3.445 -9.586 1.00 91.38 86 PHE A N 1
ATOM 681 C CA . PHE A 1 86 ? 0.419 2.810 -9.779 1.00 91.38 86 PHE A CA 1
ATOM 682 C C . PHE A 1 86 ? -0.658 3.819 -10.200 1.00 91.38 86 PHE A C 1
ATOM 684 O O . PHE A 1 86 ? -1.497 3.513 -11.048 1.00 91.38 86 PHE A O 1
ATOM 691 N N . ARG A 1 87 ? -0.544 5.070 -9.733 1.00 86.12 87 ARG A N 1
ATOM 692 C CA . ARG A 1 87 ? -1.446 6.173 -10.102 1.00 86.12 87 ARG A CA 1
ATOM 693 C C . ARG A 1 87 ? -1.370 6.604 -11.570 1.00 86.12 87 ARG A C 1
ATOM 695 O O . ARG A 1 87 ? -2.335 7.154 -12.100 1.00 86.12 87 ARG A O 1
ATOM 702 N N . HIS A 1 88 ? -0.234 6.391 -12.230 1.00 77.38 88 HIS A N 1
ATOM 703 C CA . HIS A 1 88 ? -0.006 6.811 -13.611 1.00 77.38 88 HIS A CA 1
ATOM 704 C C . HIS A 1 88 ? -0.198 5.607 -14.546 1.00 77.38 88 HIS A C 1
ATOM 706 O O . HIS A 1 88 ? 0.766 5.016 -15.036 1.00 77.38 88 HIS A O 1
ATOM 712 N N . SER A 1 89 ? -1.454 5.214 -14.782 1.00 63.16 89 SER A N 1
ATOM 713 C CA . SER A 1 89 ? -1.789 4.092 -15.668 1.00 63.16 89 SER A CA 1
ATOM 714 C C . SER A 1 89 ? -1.374 4.398 -17.107 1.00 63.16 89 SER A C 1
ATOM 716 O O . SER A 1 89 ? -1.945 5.288 -17.719 1.00 63.16 89 SER A O 1
ATOM 718 N N . GLY A 1 90 ? -0.360 3.695 -17.631 1.00 58.56 90 GLY A N 1
ATOM 719 C CA . GLY A 1 90 ? -0.078 3.419 -19.058 1.00 58.56 90 GLY A CA 1
ATOM 720 C C . GLY A 1 90 ? -0.072 4.545 -20.116 1.00 58.56 90 GLY A C 1
ATOM 721 O O . GLY A 1 90 ? 0.306 4.286 -21.253 1.00 58.56 90 GLY A O 1
ATOM 722 N N . LYS A 1 91 ? -0.460 5.785 -19.802 1.00 57.81 91 LYS A N 1
ATOM 723 C CA . LYS A 1 91 ? -0.725 6.872 -20.760 1.00 57.81 91 LYS A CA 1
ATOM 724 C C . LYS A 1 91 ? 0.554 7.536 -21.267 1.00 57.81 91 LYS A C 1
ATOM 726 O O . LYS A 1 91 ? 0.531 8.248 -22.265 1.00 57.81 91 LYS A O 1
ATOM 731 N N . SER A 1 92 ? 1.684 7.295 -20.605 1.00 57.81 92 SER A N 1
ATOM 732 C CA . SER A 1 92 ? 2.984 7.787 -21.052 1.00 57.81 92 SER A CA 1
ATOM 733 C C . SER A 1 92 ? 3.681 6.738 -21.910 1.00 57.81 92 SER A C 1
ATOM 735 O O . SER A 1 92 ? 3.995 5.658 -21.416 1.00 57.81 92 SER A O 1
ATOM 737 N N . LYS A 1 93 ? 4.036 7.096 -23.155 1.00 56.94 93 LYS A N 1
ATOM 738 C CA . LYS A 1 93 ? 4.900 6.286 -24.044 1.00 56.94 93 LYS A CA 1
ATOM 739 C C . LYS A 1 93 ? 6.250 5.909 -23.407 1.00 56.94 93 LYS A C 1
ATOM 741 O O . LYS A 1 93 ? 6.929 5.021 -23.905 1.00 56.94 93 LYS A O 1
ATOM 746 N N . LYS A 1 94 ? 6.656 6.601 -22.334 1.00 60.72 94 LYS A N 1
ATOM 747 C CA . LYS A 1 94 ? 7.892 6.337 -21.580 1.00 60.72 94 LYS A CA 1
ATOM 748 C C . LYS A 1 94 ? 7.682 5.427 -20.366 1.00 60.72 94 LYS A C 1
ATOM 750 O O . LYS A 1 94 ? 8.662 5.012 -19.752 1.00 60.72 94 LYS A O 1
ATOM 755 N N . SER A 1 95 ? 6.436 5.137 -19.986 1.00 69.44 95 SER A N 1
ATOM 756 C CA . SER A 1 95 ? 6.163 4.178 -18.919 1.00 69.44 95 SER A CA 1
ATOM 757 C C . SER A 1 95 ? 6.532 2.786 -19.423 1.00 69.44 95 SER A C 1
ATOM 759 O O . SER A 1 95 ? 6.110 2.392 -20.507 1.00 69.44 95 SER A O 1
ATOM 761 N N . ARG A 1 96 ? 7.321 2.038 -18.645 1.00 80.50 96 ARG A N 1
ATOM 762 C CA . ARG A 1 96 ? 7.632 0.623 -18.906 1.00 80.50 96 ARG A CA 1
ATOM 763 C C . ARG A 1 96 ? 6.961 -0.248 -17.833 1.00 80.50 96 ARG A C 1
ATOM 765 O O . ARG A 1 96 ? 7.660 -0.670 -16.907 1.00 80.50 96 ARG A O 1
ATOM 772 N N . PRO A 1 97 ? 5.631 -0.482 -17.906 1.00 83.94 97 PRO A N 1
ATOM 773 C CA . PRO A 1 97 ? 4.909 -1.307 -16.939 1.00 83.94 97 PRO A CA 1
ATOM 774 C C . PRO A 1 97 ? 5.530 -2.691 -16.763 1.00 83.94 97 PRO A C 1
ATOM 776 O O . PRO A 1 97 ? 5.671 -3.137 -15.632 1.00 83.94 97 PRO A O 1
ATOM 779 N N . ASP A 1 98 ? 5.992 -3.315 -17.848 1.00 85.06 98 ASP A N 1
ATOM 780 C CA . ASP A 1 98 ? 6.579 -4.663 -17.823 1.00 85.06 98 ASP A CA 1
ATOM 781 C C . ASP A 1 98 ? 7.854 -4.720 -16.970 1.00 85.06 98 ASP A C 1
ATOM 783 O O . ASP A 1 98 ? 8.049 -5.623 -16.163 1.00 85.06 98 ASP A O 1
ATOM 787 N N . VAL A 1 99 ? 8.703 -3.691 -17.064 1.00 87.56 99 VAL A N 1
ATOM 788 C CA . VAL A 1 99 ? 9.925 -3.591 -16.247 1.00 87.56 99 VAL A CA 1
ATOM 789 C C . VAL A 1 99 ? 9.589 -3.383 -14.773 1.00 87.56 99 VAL A C 1
ATOM 791 O O . VAL A 1 99 ? 10.318 -3.848 -13.897 1.00 87.56 99 VAL A O 1
ATOM 794 N N . PHE A 1 100 ? 8.514 -2.650 -14.489 1.00 90.50 100 PHE A N 1
ATOM 795 C CA . PHE A 1 100 ? 8.079 -2.410 -13.121 1.00 90.50 100 PHE A CA 1
ATOM 796 C C . PHE A 1 100 ? 7.438 -3.658 -12.499 1.00 90.50 100 PHE A C 1
ATOM 798 O O . PHE A 1 100 ? 7.741 -3.956 -11.349 1.00 90.50 100 PHE A O 1
ATOM 805 N N . ARG A 1 101 ? 6.667 -4.432 -13.276 1.00 90.56 101 ARG A N 1
ATOM 806 C CA . ARG A 1 101 ? 6.101 -5.735 -12.875 1.00 90.56 101 ARG A CA 1
ATOM 807 C C . ARG A 1 101 ? 7.163 -6.747 -12.462 1.00 90.56 101 ARG A C 1
ATOM 809 O O . ARG A 1 101 ? 6.974 -7.474 -11.500 1.00 90.56 101 ARG A O 1
ATOM 816 N N . ASN A 1 102 ? 8.311 -6.729 -13.135 1.00 90.69 102 ASN A N 1
ATOM 817 C CA . ASN A 1 102 ? 9.423 -7.635 -12.838 1.00 90.69 102 ASN A CA 1
ATOM 818 C C . ASN A 1 102 ? 10.219 -7.252 -11.577 1.00 90.69 102 ASN A C 1
ATOM 820 O O . ASN A 1 102 ? 11.217 -7.898 -11.254 1.00 90.69 102 ASN A O 1
ATOM 824 N N . LYS A 1 103 ? 9.856 -6.172 -10.871 1.00 94.06 103 LYS A N 1
ATOM 825 C CA . LYS A 1 103 ? 10.521 -5.819 -9.614 1.00 94.06 103 LYS A CA 1
ATOM 826 C C . LYS A 1 103 ? 10.115 -6.797 -8.524 1.00 94.06 103 LYS A C 1
ATOM 828 O O . LYS A 1 103 ? 8.940 -7.076 -8.339 1.00 94.06 103 LYS A O 1
ATOM 833 N N . VAL A 1 104 ? 11.094 -7.221 -7.728 1.00 93.88 104 VAL A N 1
ATOM 834 C CA . VAL A 1 104 ? 10.878 -8.153 -6.611 1.00 93.88 104 VAL A CA 1
ATOM 835 C C . VAL A 1 104 ? 9.793 -7.687 -5.636 1.00 93.88 104 VAL A C 1
ATOM 837 O O . VAL A 1 104 ? 9.150 -8.531 -5.031 1.00 93.88 104 VAL A O 1
ATOM 840 N N . PHE A 1 105 ? 9.598 -6.371 -5.474 1.00 95.44 105 PHE A N 1
ATOM 841 C CA . PHE A 1 105 ? 8.612 -5.741 -4.579 1.00 95.44 105 PHE A CA 1
ATOM 842 C C . PHE A 1 105 ? 7.288 -5.398 -5.239 1.00 95.44 105 PHE A C 1
ATOM 844 O O . PHE A 1 105 ? 6.415 -4.835 -4.585 1.00 95.44 105 PHE A O 1
ATOM 851 N N . PHE A 1 106 ? 7.138 -5.706 -6.526 1.00 95.50 106 PHE A N 1
ATOM 852 C CA . PHE A 1 106 ? 5.964 -5.309 -7.282 1.00 95.50 106 PHE A CA 1
ATOM 853 C C . PHE A 1 106 ? 4.684 -5.870 -6.672 1.00 95.50 106 PHE A C 1
ATOM 855 O O . PHE A 1 106 ? 3.765 -5.098 -6.432 1.00 95.50 106 PHE A O 1
ATOM 862 N N . TYR A 1 107 ? 4.651 -7.178 -6.395 1.00 95.94 107 TYR A N 1
ATOM 863 C CA . TYR A 1 107 ? 3.463 -7.848 -5.870 1.00 95.94 107 TYR A CA 1
ATOM 864 C C . TYR A 1 107 ? 2.963 -7.184 -4.583 1.00 95.94 107 TYR A C 1
ATOM 866 O O . TYR A 1 107 ? 1.846 -6.686 -4.534 1.00 95.94 107 TYR A O 1
ATOM 874 N N . GLU A 1 108 ? 3.823 -7.067 -3.575 1.00 97.62 108 GLU A N 1
ATOM 875 C CA . GLU A 1 108 ? 3.447 -6.501 -2.275 1.00 97.62 108 GLU A CA 1
ATOM 876 C C . GLU A 1 108 ? 3.050 -5.027 -2.381 1.00 97.62 108 GLU A C 1
ATOM 878 O O . GLU A 1 108 ? 2.086 -4.585 -1.758 1.00 97.62 108 GLU A O 1
ATOM 883 N N . ALA A 1 109 ? 3.756 -4.258 -3.212 1.00 97.56 109 ALA A N 1
ATOM 884 C CA . ALA A 1 109 ? 3.420 -2.862 -3.445 1.00 97.56 109 ALA A CA 1
ATOM 885 C C . ALA A 1 109 ? 2.085 -2.693 -4.186 1.00 97.56 109 ALA A C 1
ATOM 887 O O . ALA A 1 109 ? 1.350 -1.744 -3.909 1.00 97.56 109 ALA A O 1
ATOM 888 N N . PHE A 1 110 ? 1.782 -3.598 -5.119 1.00 96.75 110 PHE A N 1
ATOM 889 C CA . PHE A 1 110 ? 0.522 -3.632 -5.851 1.00 96.75 110 PHE A CA 1
ATOM 890 C C . PHE A 1 110 ? -0.638 -4.031 -4.935 1.00 96.75 110 PHE A C 1
ATOM 892 O O . PHE A 1 110 ? -1.664 -3.359 -4.945 1.00 96.75 110 PHE A O 1
ATOM 899 N N . MET A 1 111 ? -0.461 -5.049 -4.095 1.00 97.69 111 MET A N 1
ATOM 900 C CA . MET A 1 111 ? -1.468 -5.463 -3.116 1.00 97.69 111 MET A CA 1
ATOM 901 C C . MET A 1 111 ? -1.784 -4.342 -2.127 1.00 97.69 111 MET A C 1
ATOM 903 O O . MET A 1 111 ? -2.951 -4.039 -1.888 1.00 97.69 111 MET A O 1
ATOM 907 N N . LEU A 1 112 ? -0.758 -3.638 -1.639 1.00 97.75 112 LEU A N 1
ATOM 908 C CA . LEU A 1 112 ? -0.936 -2.436 -0.825 1.00 97.75 112 LEU A CA 1
ATOM 909 C C . LEU A 1 112 ? -1.764 -1.362 -1.556 1.00 97.75 112 LEU A C 1
ATOM 911 O O . LEU A 1 112 ? -2.675 -0.785 -0.963 1.00 97.75 112 LEU A O 1
ATOM 915 N N . PHE A 1 113 ? -1.484 -1.114 -2.840 1.00 97.06 113 PHE A N 1
ATOM 916 C CA . PHE A 1 113 ? -2.254 -0.173 -3.658 1.00 97.06 113 PHE A CA 1
ATOM 917 C C . PHE A 1 113 ? -3.718 -0.616 -3.818 1.00 97.06 113 PHE A C 1
ATOM 919 O O . PHE A 1 113 ? -4.633 0.176 -3.590 1.00 97.06 113 PHE A O 1
ATOM 926 N N . LYS A 1 114 ? -3.955 -1.885 -4.175 1.00 96.56 114 LYS A N 1
ATOM 927 C CA . LYS A 1 114 ? -5.295 -2.468 -4.359 1.00 96.56 114 LYS A CA 1
ATOM 928 C C . LYS A 1 114 ? -6.118 -2.343 -3.074 1.00 96.56 114 LYS A C 1
ATOM 930 O O . LYS A 1 114 ? -7.193 -1.752 -3.100 1.00 96.56 114 LYS A O 1
ATOM 935 N N . ILE A 1 115 ? -5.573 -2.773 -1.935 1.00 97.50 115 ILE A N 1
ATOM 936 C CA . ILE A 1 115 ? -6.257 -2.696 -0.634 1.00 97.50 115 ILE A CA 1
ATOM 937 C C . ILE A 1 115 ? -6.546 -1.244 -0.241 1.00 97.50 115 ILE A C 1
ATOM 939 O O . ILE A 1 115 ? -7.667 -0.921 0.152 1.00 97.50 115 ILE A O 1
ATOM 943 N N . TYR A 1 116 ? -5.564 -0.346 -0.372 1.00 96.81 116 TYR A N 1
ATOM 944 C CA . TYR A 1 116 ? -5.753 1.064 -0.031 1.00 96.81 116 TYR A CA 1
ATOM 945 C C . TYR A 1 116 ? -6.876 1.700 -0.859 1.00 96.81 116 TYR A C 1
ATOM 947 O O . TYR A 1 116 ? -7.774 2.325 -0.299 1.00 96.81 116 TYR A O 1
ATOM 955 N N . THR A 1 117 ? -6.859 1.507 -2.180 1.00 95.50 117 THR A N 1
ATOM 956 C CA . THR A 1 117 ? -7.833 2.122 -3.100 1.00 95.50 117 THR A CA 1
ATOM 957 C C . THR A 1 117 ? -9.250 1.594 -2.901 1.00 95.50 117 THR A C 1
ATOM 959 O O . THR A 1 117 ? -10.193 2.385 -2.897 1.00 95.50 117 THR A O 1
ATOM 962 N N . LEU A 1 118 ? -9.398 0.295 -2.632 1.00 96.19 118 LEU A N 1
ATOM 963 C CA . LEU A 1 118 ? -10.673 -0.298 -2.233 1.00 96.19 118 LEU A CA 1
ATOM 964 C C . LEU A 1 118 ? -11.163 0.263 -0.886 1.00 96.19 118 LEU A C 1
ATOM 966 O O . LEU A 1 118 ? -12.350 0.535 -0.736 1.00 96.19 118 LEU A O 1
ATOM 970 N N . SER A 1 119 ? -10.263 0.512 0.075 1.00 96.31 119 SER A N 1
ATOM 971 C CA . SER A 1 119 ? -10.639 1.001 1.417 1.00 96.31 119 SER A CA 1
ATOM 972 C C . SER A 1 119 ? -11.189 2.428 1.433 1.00 96.31 119 SER A C 1
ATOM 974 O O . SER A 1 119 ? -12.009 2.766 2.290 1.00 96.31 119 SER A O 1
ATOM 976 N N . ILE A 1 120 ? -10.747 3.260 0.485 1.00 94.25 120 ILE A N 1
ATOM 977 C CA . ILE A 1 120 ? -11.214 4.644 0.324 1.00 94.25 120 ILE A CA 1
ATOM 978 C C . ILE A 1 120 ? -12.356 4.770 -0.690 1.00 94.25 120 ILE A C 1
ATOM 980 O O . ILE A 1 120 ? -12.920 5.852 -0.819 1.00 94.25 120 ILE A O 1
ATOM 984 N N . ASN A 1 121 ? -12.696 3.679 -1.388 1.00 92.81 121 ASN A N 1
ATOM 985 C CA . ASN A 1 121 ? -13.720 3.626 -2.430 1.00 92.81 121 ASN A CA 1
ATOM 986 C C . ASN A 1 121 ? -13.540 4.697 -3.531 1.00 92.81 121 ASN A C 1
ATOM 988 O O . ASN A 1 121 ? -14.500 5.324 -3.972 1.00 92.81 121 ASN A O 1
ATOM 992 N N . ASP A 1 122 ? -12.293 4.929 -3.955 1.00 91.38 122 ASP A N 1
ATOM 993 C CA . ASP A 1 122 ? -11.968 5.876 -5.028 1.00 91.38 122 ASP A CA 1
ATOM 994 C C . ASP A 1 122 ? -12.003 5.174 -6.391 1.00 91.38 122 ASP A C 1
ATOM 996 O O . ASP A 1 122 ? -11.060 4.467 -6.763 1.00 91.38 122 ASP A O 1
ATOM 1000 N N . GLU A 1 123 ? -13.084 5.383 -7.146 1.00 92.50 123 GLU A N 1
ATOM 1001 C CA . GLU A 1 123 ? -13.320 4.739 -8.442 1.00 92.50 123 GLU A CA 1
ATOM 1002 C C . GLU A 1 123 ? -12.166 4.933 -9.435 1.00 92.50 123 GLU A C 1
ATOM 1004 O O . GLU A 1 123 ? -11.789 3.990 -10.138 1.00 92.50 123 GLU A O 1
ATOM 1009 N N . GLU A 1 124 ? -11.561 6.125 -9.492 1.00 91.75 124 GLU A N 1
ATOM 1010 C CA . GLU A 1 124 ? -10.470 6.394 -10.434 1.00 91.75 124 GLU A CA 1
ATOM 1011 C C . GLU A 1 124 ? -9.238 5.545 -10.092 1.00 91.75 124 GLU A C 1
ATOM 1013 O O . GLU A 1 124 ? -8.564 4.995 -10.973 1.00 91.75 124 GLU A O 1
ATOM 1018 N N . SER A 1 125 ? -8.935 5.412 -8.802 1.00 91.94 125 SER A N 1
ATOM 1019 C CA . SER A 1 125 ? -7.809 4.607 -8.341 1.00 91.94 125 SER A CA 1
ATOM 1020 C C . SER A 1 125 ? -8.090 3.107 -8.407 1.00 91.94 125 SER A C 1
ATOM 1022 O O . SER A 1 125 ? -7.184 2.349 -8.760 1.00 91.94 125 SER A O 1
ATOM 1024 N N . ILE A 1 126 ? -9.338 2.682 -8.205 1.00 94.31 126 ILE A N 1
ATOM 1025 C CA . ILE A 1 126 ? -9.775 1.299 -8.434 1.00 94.31 126 ILE A CA 1
ATOM 1026 C C . ILE A 1 126 ? -9.590 0.918 -9.910 1.00 94.31 126 ILE A C 1
ATOM 1028 O O . ILE A 1 126 ? -8.995 -0.115 -10.214 1.00 94.31 126 ILE A O 1
ATOM 1032 N N . GLN A 1 127 ? -9.987 1.775 -10.858 1.00 91.38 127 GLN A N 1
ATOM 1033 C CA . GLN A 1 127 ? -9.741 1.528 -12.287 1.00 91.38 127 GLN A CA 1
ATOM 1034 C C . GLN A 1 127 ? -8.245 1.396 -12.608 1.00 91.38 127 GLN A C 1
ATOM 1036 O O . GLN A 1 127 ? -7.842 0.580 -13.444 1.00 91.38 127 GLN A O 1
ATOM 1041 N N . LYS A 1 128 ? -7.395 2.182 -11.938 1.00 91.44 128 LYS A N 1
ATOM 1042 C CA . LYS A 1 128 ? -5.938 2.062 -12.071 1.00 91.44 128 LYS A CA 1
ATOM 1043 C C . LYS A 1 128 ? -5.434 0.744 -11.488 1.00 91.44 128 LYS A C 1
ATOM 1045 O O . LYS A 1 128 ? -4.581 0.125 -12.119 1.00 91.44 128 LYS A O 1
ATOM 1050 N N . ALA A 1 129 ? -5.965 0.284 -10.356 1.00 92.75 129 ALA A N 1
ATOM 1051 C CA . ALA A 1 129 ? -5.621 -1.020 -9.789 1.00 92.75 129 ALA A CA 1
ATOM 1052 C C . ALA A 1 129 ? -5.956 -2.149 -10.779 1.00 92.75 129 ALA A C 1
ATOM 1054 O O . ALA A 1 129 ? -5.081 -2.954 -11.091 1.00 92.75 129 ALA A O 1
ATOM 1055 N N . MET A 1 130 ? -7.139 -2.106 -11.404 1.00 90.38 130 MET A N 1
ATOM 1056 C CA . MET A 1 130 ? -7.551 -3.069 -12.438 1.00 90.38 130 MET A CA 1
ATOM 1057 C C . MET A 1 130 ? -6.602 -3.095 -13.646 1.00 90.38 130 MET A C 1
ATOM 1059 O O . MET A 1 130 ? -6.301 -4.159 -14.190 1.00 90.38 130 MET A O 1
ATOM 1063 N N . PHE A 1 131 ? -6.084 -1.936 -14.072 1.00 88.75 131 PH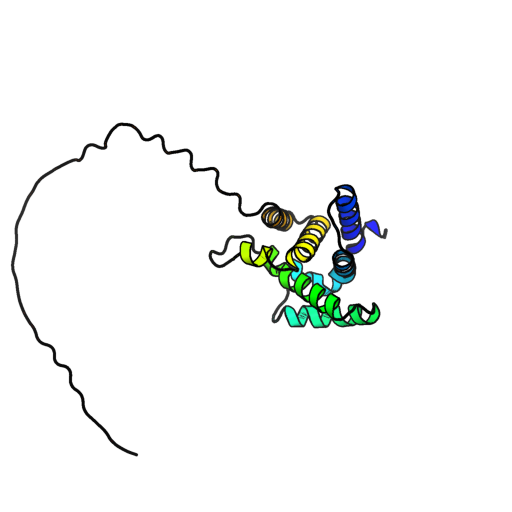E A N 1
ATOM 1064 C CA . PHE A 1 131 ? -5.062 -1.879 -15.125 1.00 88.75 131 PHE A CA 1
ATOM 1065 C C . PHE A 1 131 ? -3.784 -2.631 -14.724 1.00 88.75 131 PHE A C 1
ATOM 1067 O O . PHE A 1 131 ? -3.170 -3.301 -15.557 1.00 88.75 131 PHE A O 1
ATOM 1074 N N . TRP A 1 132 ? -3.360 -2.521 -13.466 1.00 89.88 132 TRP A N 1
ATOM 1075 C CA . TRP A 1 132 ? -2.158 -3.197 -12.984 1.00 89.88 132 TRP A CA 1
ATOM 1076 C C . TRP A 1 132 ? -2.367 -4.690 -12.746 1.00 89.88 132 TRP A C 1
ATOM 1078 O O . TRP A 1 132 ? -1.458 -5.456 -13.055 1.00 89.88 132 TRP A O 1
ATOM 1088 N N . GLU A 1 133 ? -3.560 -5.093 -12.326 1.00 89.06 133 GLU A N 1
ATOM 1089 C CA . GLU A 1 133 ? -3.947 -6.492 -12.140 1.00 89.06 133 GLU A CA 1
ATOM 1090 C C . GLU A 1 133 ? -3.984 -7.259 -13.467 1.00 89.06 133 GLU A C 1
ATOM 1092 O O . GLU A 1 133 ? -3.274 -8.241 -13.655 1.00 89.06 133 GLU A O 1
ATOM 1097 N N . ILE A 1 134 ? -4.746 -6.752 -14.439 1.00 81.19 134 ILE A N 1
ATOM 1098 C CA . ILE A 1 134 ? -4.974 -7.431 -15.725 1.00 81.19 134 ILE A CA 1
ATOM 1099 C C . ILE A 1 134 ? -3.800 -7.193 -16.687 1.00 81.19 134 ILE A C 1
ATOM 1101 O O . ILE A 1 134 ? -3.417 -8.060 -17.468 1.00 81.19 134 ILE A O 1
ATOM 1105 N N . GLY A 1 135 ? -3.207 -5.998 -16.637 1.00 68.62 135 GLY A N 1
ATOM 1106 C CA . GLY A 1 135 ? -2.234 -5.529 -17.619 1.00 68.62 135 GLY A CA 1
ATOM 1107 C C . GLY A 1 135 ? -2.822 -4.900 -18.868 1.00 68.62 135 GLY A C 1
ATOM 1108 O O . GLY A 1 135 ? -4.043 -4.815 -19.024 1.00 68.62 135 GLY A O 1
ATOM 1109 N N . PRO A 1 136 ? -1.949 -4.363 -19.744 1.00 62.34 136 PRO A N 1
ATOM 1110 C CA . PRO A 1 136 ? -2.386 -3.791 -21.003 1.00 62.34 136 PRO A CA 1
ATOM 1111 C C . PRO A 1 136 ? -3.104 -4.888 -21.784 1.00 62.34 136 PRO A C 1
ATOM 1113 O O . PRO A 1 136 ? -2.477 -5.830 -22.261 1.00 62.34 136 PRO A O 1
ATOM 1116 N N . ARG A 1 137 ? -4.433 -4.777 -21.893 1.00 56.09 137 ARG A N 1
ATOM 1117 C CA . ARG A 1 137 ? -5.218 -5.652 -22.761 1.00 56.09 137 ARG A CA 1
ATOM 1118 C C . ARG A 1 137 ? -4.603 -5.546 -24.151 1.00 56.09 137 ARG A C 1
ATOM 1120 O O . ARG A 1 137 ? -4.589 -4.456 -24.731 1.00 56.09 137 ARG A O 1
ATOM 1127 N N . GLY A 1 138 ? -4.071 -6.654 -24.668 1.00 48.97 138 GLY A N 1
ATOM 1128 C CA . GLY A 1 138 ? -3.801 -6.757 -26.094 1.00 48.97 138 GLY A CA 1
ATOM 1129 C C . GLY A 1 138 ? -5.085 -6.338 -26.795 1.00 48.97 138 GLY A C 1
ATOM 1130 O O . GLY A 1 138 ? -6.158 -6.840 -26.450 1.00 48.97 138 GLY A O 1
ATOM 1131 N N . ARG A 1 139 ? -5.012 -5.341 -27.685 1.00 52.94 139 ARG A N 1
ATOM 1132 C CA . ARG A 1 139 ? -6.177 -5.014 -28.509 1.00 52.94 139 ARG A CA 1
ATOM 1133 C C . ARG A 1 139 ? -6.639 -6.335 -29.129 1.00 52.94 139 ARG A C 1
ATOM 1135 O O . ARG A 1 139 ? -5.770 -7.060 -29.626 1.00 52.94 139 ARG A O 1
ATOM 1142 N N . PRO A 1 140 ? -7.943 -6.665 -29.095 1.00 54.03 140 PRO A N 1
ATOM 1143 C CA . PRO A 1 140 ? -8.454 -7.723 -29.951 1.00 54.03 140 PRO A CA 1
ATOM 1144 C C . PRO A 1 140 ? -7.872 -7.484 -31.348 1.00 54.03 140 PRO A C 1
ATOM 1146 O O . PRO A 1 140 ? -7.816 -6.311 -31.747 1.00 54.03 140 PRO A O 1
ATOM 1149 N N . PRO A 1 141 ? -7.354 -8.521 -32.034 1.00 51.03 141 PRO A N 1
ATOM 1150 C CA . PRO A 1 141 ? -6.792 -8.345 -33.366 1.00 51.03 141 PRO A CA 1
ATOM 1151 C C . PRO A 1 141 ? -7.779 -7.508 -34.175 1.00 51.03 141 PRO A C 1
ATOM 1153 O O . PRO A 1 141 ? -8.976 -7.808 -34.155 1.00 51.03 141 PRO A O 1
ATOM 1156 N N . GLU A 1 142 ? -7.302 -6.402 -34.768 1.00 54.97 142 GLU A N 1
ATOM 1157 C CA . GLU A 1 142 ? -8.160 -5.543 -35.583 1.00 54.97 142 GLU A CA 1
ATOM 1158 C C . GLU A 1 142 ? -8.893 -6.468 -36.544 1.00 54.97 142 GLU A C 1
ATOM 1160 O O . GLU A 1 142 ? -8.240 -7.219 -37.270 1.00 54.97 142 GLU A O 1
ATOM 1165 N N . VAL A 1 143 ? -10.230 -6.491 -36.461 1.00 54.34 143 VAL A N 1
ATOM 1166 C CA . VAL A 1 143 ? -11.067 -7.316 -37.332 1.00 54.34 143 VAL A CA 1
ATOM 1167 C C . VAL A 1 143 ? -10.572 -7.018 -38.730 1.00 54.34 143 VAL A C 1
ATOM 1169 O O . VAL A 1 143 ? -10.666 -5.863 -39.154 1.00 54.34 143 VAL A O 1
ATOM 1172 N N . ASN A 1 144 ? -9.926 -8.008 -39.360 1.00 51.91 144 ASN A N 1
ATOM 1173 C CA . ASN A 1 144 ? -9.279 -7.851 -40.652 1.00 51.91 144 ASN A CA 1
ATOM 1174 C C . ASN A 1 144 ? -10.223 -7.028 -41.512 1.00 51.91 144 ASN A C 1
ATOM 1176 O O . ASN A 1 144 ? -11.349 -7.467 -41.759 1.00 51.91 144 ASN A O 1
ATOM 1180 N N . LYS A 1 145 ? -9.801 -5.807 -41.878 1.00 49.03 145 LYS A N 1
ATOM 1181 C CA . LYS A 1 145 ? -10.530 -4.984 -42.840 1.00 49.03 145 LYS A CA 1
ATOM 1182 C C . LYS A 1 145 ? -10.865 -5.933 -43.968 1.00 49.03 145 LYS A C 1
ATOM 1184 O O . LYS A 1 145 ? -9.937 -6.479 -44.564 1.00 49.03 145 LYS A O 1
ATOM 1189 N N . ILE A 1 146 ? -12.155 -6.198 -44.172 1.00 51.25 146 ILE A N 1
ATOM 1190 C CA . ILE A 1 146 ? -12.634 -7.024 -45.271 1.00 51.25 146 ILE A CA 1
ATOM 1191 C C . ILE A 1 146 ? -11.920 -6.471 -46.498 1.00 51.25 146 ILE A C 1
ATOM 1193 O O . ILE A 1 146 ? -12.145 -5.324 -46.886 1.00 51.25 146 ILE A O 1
ATOM 1197 N N . ILE A 1 147 ? -10.959 -7.238 -47.015 1.00 50.41 147 ILE A N 1
ATOM 1198 C CA . ILE A 1 147 ? -10.245 -6.908 -48.235 1.00 50.41 147 ILE A CA 1
ATOM 1199 C C . ILE A 1 147 ? -11.337 -6.978 -49.289 1.00 50.41 147 ILE A C 1
ATOM 1201 O O . ILE A 1 147 ? -11.714 -8.063 -49.727 1.00 50.41 147 ILE A O 1
ATOM 1205 N N . SER A 1 148 ? -11.932 -5.836 -49.633 1.00 53.06 148 SER A N 1
ATOM 1206 C CA . SER A 1 148 ? -12.820 -5.774 -50.780 1.00 53.06 148 SER A CA 1
ATOM 1207 C C . SER A 1 148 ? -11.989 -6.238 -51.971 1.00 53.06 148 SER A C 1
ATOM 1209 O O . SER A 1 148 ? -10.996 -5.592 -52.311 1.00 53.06 148 SER A O 1
ATOM 1211 N N . ALA A 1 149 ? -12.375 -7.350 -52.591 1.00 53.34 149 ALA A N 1
ATOM 1212 C CA . ALA A 1 149 ? -11.706 -7.969 -53.737 1.00 53.34 149 ALA A CA 1
ATOM 1213 C C . ALA A 1 149 ? -11.756 -7.115 -55.027 1.00 53.34 149 ALA A C 1
ATOM 1215 O O . ALA A 1 149 ? -11.578 -7.622 -56.130 1.00 53.34 149 ALA A O 1
ATOM 1216 N N . PHE A 1 150 ? -11.997 -5.810 -54.903 1.00 48.69 150 PHE A N 1
ATOM 1217 C CA . PHE A 1 150 ? -12.065 -4.869 -56.005 1.00 48.69 150 PHE A CA 1
ATOM 1218 C C . PHE A 1 150 ? -10.836 -3.958 -55.956 1.00 48.69 150 PHE A C 1
ATOM 1220 O O . PHE A 1 150 ? -10.715 -3.146 -55.034 1.00 48.69 150 PHE A O 1
ATOM 1227 N N . PRO A 1 151 ? -9.902 -4.069 -56.916 1.00 50.38 151 PRO A N 1
ATOM 1228 C CA . PRO A 1 151 ? -8.764 -3.167 -56.965 1.00 50.38 151 PRO A CA 1
ATOM 1229 C C . PRO A 1 151 ? -9.248 -1.733 -57.244 1.00 50.38 151 PRO A C 1
ATOM 1231 O O . PRO A 1 151 ? -10.115 -1.530 -58.103 1.00 50.38 151 PRO A O 1
ATOM 1234 N N . PRO A 1 152 ? -8.692 -0.711 -56.567 1.00 51.12 152 PRO A N 1
ATOM 1235 C CA . PRO A 1 152 ? -9.012 0.674 -56.870 1.00 51.12 152 PRO A CA 1
ATOM 1236 C C . PRO A 1 152 ? -8.549 1.003 -58.294 1.00 51.12 152 PRO A C 1
ATOM 1238 O O . PRO A 1 152 ? -7.386 0.805 -58.655 1.00 51.12 152 PRO A O 1
ATOM 1241 N N . ARG A 1 153 ? -9.473 1.512 -59.120 1.00 44.78 153 ARG A N 1
ATOM 1242 C CA . ARG A 1 153 ? -9.175 2.001 -60.471 1.00 44.78 153 ARG A CA 1
ATOM 1243 C C . ARG A 1 153 ? -8.116 3.102 -60.392 1.00 44.78 153 ARG A C 1
ATOM 1245 O O . ARG A 1 153 ? -8.366 4.207 -59.917 1.00 44.78 153 ARG A O 1
ATOM 1252 N N . ARG A 1 154 ? -6.923 2.784 -60.890 1.00 44.53 154 ARG A N 1
ATOM 1253 C CA . ARG A 1 154 ? -5.800 3.702 -61.075 1.00 44.53 154 ARG A CA 1
ATOM 1254 C C . ARG A 1 154 ? -6.180 4.706 -62.168 1.00 44.53 154 ARG A C 1
ATOM 1256 O O . ARG A 1 154 ? -6.057 4.406 -63.351 1.00 44.53 154 ARG A O 1
ATOM 1263 N N . ASN A 1 155 ? -6.673 5.884 -61.783 1.00 45.03 155 ASN A N 1
ATOM 1264 C CA . ASN A 1 155 ? -6.938 6.965 -62.732 1.00 45.03 155 ASN A CA 1
ATOM 1265 C C . ASN A 1 155 ? -5.614 7.540 -63.242 1.00 45.03 155 ASN A C 1
ATOM 1267 O O . ASN A 1 155 ? -4.979 8.398 -62.634 1.00 45.03 155 ASN A O 1
ATOM 1271 N N . GLN A 1 156 ? -5.208 7.020 -64.391 1.00 47.84 156 GLN A N 1
ATOM 1272 C CA . GLN A 1 156 ? -4.177 7.554 -65.254 1.00 47.84 156 GLN A CA 1
ATOM 1273 C C . GLN A 1 156 ? -4.799 8.721 -66.037 1.00 47.84 156 GLN A C 1
ATOM 1275 O O . GLN A 1 156 ? -5.572 8.506 -66.968 1.00 47.84 156 GLN A O 1
ATOM 1280 N N . ARG A 1 157 ? -4.472 9.970 -65.683 1.00 43.25 157 ARG A N 1
ATOM 1281 C CA . ARG A 1 157 ? -4.596 11.089 -66.626 1.00 43.25 157 ARG A CA 1
ATOM 1282 C C . ARG A 1 157 ? -3.263 11.807 -66.790 1.00 43.25 157 ARG A C 1
ATOM 1284 O O . ARG A 1 157 ? -2.662 12.330 -65.861 1.00 43.25 157 ARG A O 1
ATOM 1291 N N . ARG A 1 158 ? -2.827 11.710 -68.040 1.00 40.38 158 ARG A N 1
ATOM 1292 C CA . ARG A 1 158 ? -1.656 12.245 -68.721 1.00 40.38 158 ARG A CA 1
ATOM 1293 C C . ARG A 1 158 ? -1.682 13.782 -68.789 1.00 40.38 158 ARG A C 1
ATOM 1295 O O . ARG A 1 158 ? -2.678 14.341 -69.219 1.00 40.38 158 ARG A O 1
ATOM 1302 N N . ASN A 1 159 ? -0.505 14.358 -68.538 1.00 38.69 159 ASN A N 1
ATOM 1303 C CA . ASN A 1 159 ? 0.269 15.215 -69.452 1.00 38.69 159 ASN A CA 1
ATOM 1304 C C . ASN A 1 159 ? -0.144 16.683 -69.717 1.00 38.69 159 ASN A C 1
ATOM 1306 O O . ASN A 1 159 ? -1.252 16.971 -70.152 1.00 38.69 159 ASN A O 1
ATOM 1310 N N . GLY A 1 160 ? 0.863 17.564 -69.604 1.00 35.53 160 GLY A N 1
ATOM 1311 C CA . GLY A 1 160 ? 0.908 18.962 -70.066 1.00 35.53 160 GLY A CA 1
ATOM 1312 C C . GLY A 1 160 ? 1.502 19.876 -68.984 1.00 35.53 160 GLY A C 1
ATOM 1313 O O . GLY A 1 160 ? 0.911 20.001 -67.928 1.00 35.53 160 GLY A O 1
ATOM 1314 N N . GLY A 1 161 ? 2.655 20.533 -69.096 1.00 33.44 161 GLY A N 1
ATOM 1315 C CA . GLY A 1 161 ? 3.642 20.676 -70.155 1.00 33.44 161 GLY A CA 1
ATOM 1316 C C . GLY A 1 161 ? 4.576 21.847 -69.793 1.00 33.44 161 GLY A C 1
ATOM 1317 O O . GLY A 1 161 ? 4.093 22.919 -69.474 1.00 33.44 161 GLY A O 1
ATOM 1318 N N . ARG A 1 162 ? 5.893 21.604 -69.876 1.00 37.06 162 ARG A N 1
ATOM 1319 C CA . ARG A 1 162 ? 6.999 22.513 -70.266 1.00 37.06 162 ARG A CA 1
ATOM 1320 C C . ARG A 1 162 ? 7.247 23.866 -69.558 1.00 37.06 162 ARG A C 1
ATOM 1322 O O . ARG A 1 162 ? 6.446 24.785 -69.620 1.00 37.06 162 ARG A O 1
ATOM 1329 N N . GLY A 1 163 ? 8.518 24.024 -69.161 1.00 32.34 163 GLY A N 1
ATOM 1330 C CA . GLY A 1 163 ? 9.265 25.289 -69.056 1.00 32.34 163 GLY A CA 1
ATOM 1331 C C . GLY A 1 163 ? 9.970 25.397 -67.701 1.00 32.34 163 GLY A C 1
ATOM 1332 O O . GLY A 1 163 ? 9.299 25.489 -66.691 1.00 32.34 163 GLY A O 1
ATOM 1333 N N . GLY A 1 164 ? 11.289 25.345 -67.537 1.00 34.78 164 GLY A N 1
ATOM 1334 C CA . GLY A 1 164 ? 12.410 25.397 -68.463 1.00 34.78 164 GLY A CA 1
ATOM 1335 C C . GLY A 1 164 ? 13.549 26.166 -67.779 1.00 34.78 164 GLY A C 1
ATOM 1336 O O . GLY A 1 164 ? 13.332 27.294 -67.368 1.00 34.78 164 GLY A O 1
ATOM 1337 N N . GLN A 1 165 ? 14.744 25.557 -67.737 1.00 38.06 165 GLN A N 1
ATOM 1338 C CA . GLN A 1 165 ? 16.072 26.206 -67.685 1.00 38.06 165 GLN A CA 1
ATOM 1339 C C . GLN A 1 165 ? 16.515 26.865 -66.355 1.00 38.06 165 GLN A C 1
ATOM 1341 O O . GLN A 1 165 ? 15.912 27.807 -65.870 1.00 38.06 165 GLN A O 1
ATOM 1346 N N . ASN A 1 166 ? 17.528 26.277 -65.692 1.00 35.09 166 ASN A N 1
ATOM 1347 C CA . ASN A 1 166 ? 18.972 26.631 -65.752 1.00 35.09 166 ASN A CA 1
ATOM 1348 C C . ASN A 1 166 ? 19.297 27.840 -64.840 1.00 35.09 166 ASN A C 1
ATOM 1350 O O . ASN A 1 166 ? 18.627 28.851 -64.927 1.00 35.09 166 ASN A O 1
ATOM 1354 N N . ARG A 1 167 ? 20.322 27.870 -63.975 1.00 35.84 167 ARG A N 1
ATOM 1355 C CA . ARG A 1 167 ? 21.739 27.543 -64.208 1.00 35.84 167 ARG A CA 1
ATOM 1356 C C . ARG A 1 167 ? 22.541 27.712 -62.898 1.00 35.84 167 ARG A C 1
ATOM 1358 O O . ARG A 1 167 ? 22.287 28.641 -62.147 1.00 35.84 167 ARG A O 1
ATOM 1365 N N . SER A 1 168 ? 23.567 26.872 -62.763 1.00 33.34 168 SER A N 1
ATOM 1366 C CA . SER A 1 168 ? 24.953 27.177 -62.355 1.00 33.34 168 SER A CA 1
ATOM 1367 C C . SER A 1 168 ? 25.323 27.845 -61.022 1.00 33.34 168 SER A C 1
ATOM 1369 O O . SER A 1 168 ? 25.021 29.003 -60.778 1.00 33.34 168 SER A O 1
ATOM 1371 N N . GLY A 1 169 ? 26.282 27.175 -60.362 1.00 31.56 169 GLY A N 1
ATOM 1372 C CA . GLY A 1 169 ? 27.497 27.791 -59.801 1.00 31.56 169 GLY A CA 1
ATOM 1373 C C . GLY A 1 169 ? 27.399 28.157 -58.318 1.00 31.56 169 GLY A C 1
ATOM 1374 O O . GLY A 1 169 ? 26.469 28.822 -57.909 1.00 31.56 169 GLY A O 1
ATOM 1375 N N . GLY A 1 170 ? 28.317 27.788 -57.432 1.00 32.06 170 GLY A N 1
ATOM 1376 C CA . GLY A 1 170 ? 29.635 27.197 -57.588 1.00 32.06 170 GLY A CA 1
ATOM 1377 C C . GLY A 1 170 ? 30.348 27.161 -56.226 1.00 32.06 170 GLY A C 1
ATOM 1378 O O . GLY A 1 170 ? 29.905 27.775 -55.265 1.00 32.06 170 GLY A O 1
ATOM 1379 N N . ASN A 1 171 ? 31.452 26.416 -56.190 1.00 34.88 171 ASN A N 1
ATOM 1380 C CA . ASN A 1 171 ? 32.631 26.568 -55.329 1.00 34.88 171 ASN A CA 1
ATOM 1381 C C . ASN A 1 171 ? 32.509 26.762 -53.799 1.00 34.88 171 ASN A C 1
ATOM 1383 O O . ASN A 1 171 ? 32.205 27.830 -53.280 1.00 34.88 171 ASN A O 1
ATOM 1387 N N . ARG A 1 172 ? 33.012 25.740 -53.086 1.00 42.88 172 ARG A N 1
ATOM 1388 C CA . ARG A 1 172 ? 33.701 25.832 -51.778 1.00 42.88 172 ARG A CA 1
ATOM 1389 C C . ARG A 1 172 ? 34.853 26.872 -51.827 1.00 42.88 172 ARG A C 1
ATOM 1391 O O . ARG A 1 172 ? 35.399 27.086 -52.909 1.00 42.88 172 ARG A O 1
ATOM 1398 N N . PRO A 1 173 ? 35.335 27.414 -50.685 1.00 47.53 173 PRO A N 1
ATOM 1399 C CA . PRO A 1 173 ? 36.424 26.713 -49.988 1.00 47.53 173 PRO A CA 1
ATOM 1400 C C . PRO A 1 173 ? 36.418 26.784 -48.448 1.00 47.53 173 PRO A C 1
ATOM 1402 O O . PRO A 1 173 ? 35.931 27.703 -47.800 1.00 47.53 173 PRO A O 1
ATOM 1405 N N . ARG A 1 174 ? 37.067 25.757 -47.901 1.00 47.59 174 ARG A N 1
ATOM 1406 C CA . ARG A 1 174 ? 37.591 25.573 -46.544 1.00 47.59 174 ARG A CA 1
ATOM 1407 C C . ARG A 1 174 ? 38.750 26.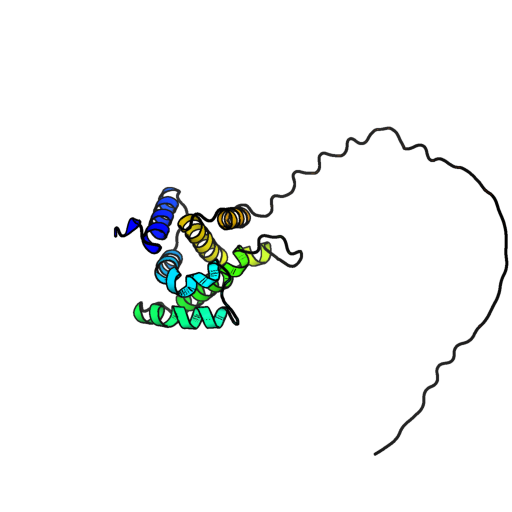563 -46.307 1.00 47.59 174 ARG A C 1
ATOM 1409 O O . ARG A 1 174 ? 39.585 26.700 -47.200 1.00 47.59 174 ARG A O 1
ATOM 1416 N N . LYS A 1 175 ? 38.886 27.169 -45.118 1.00 42.62 175 LYS A N 1
ATOM 1417 C CA . LYS A 1 175 ? 40.131 27.854 -44.707 1.00 42.62 175 LYS A CA 1
ATOM 1418 C C . LYS A 1 175 ? 40.442 27.619 -43.222 1.00 42.62 175 LYS A C 1
ATOM 1420 O O . LYS A 1 175 ? 39.653 27.967 -42.355 1.00 42.62 175 LYS A O 1
ATOM 1425 N N . ASN A 1 176 ? 41.601 27.000 -42.985 1.00 42.31 176 ASN A N 1
ATOM 1426 C CA . ASN A 1 176 ? 42.323 26.889 -41.711 1.00 42.31 176 ASN A CA 1
ATOM 1427 C C . ASN A 1 176 ? 43.182 28.146 -41.449 1.00 42.31 176 ASN A C 1
ATOM 1429 O O . ASN A 1 176 ? 43.494 28.855 -42.409 1.00 42.31 176 ASN A O 1
ATOM 1433 N N . ARG A 1 177 ? 43.684 28.250 -40.199 1.00 39.97 177 ARG A N 1
ATOM 1434 C CA . ARG A 1 177 ? 44.812 29.047 -39.622 1.00 39.97 177 ARG A CA 1
ATOM 1435 C C . ARG A 1 177 ? 44.305 30.033 -38.555 1.00 39.97 177 ARG A C 1
ATOM 1437 O O . ARG A 1 177 ? 43.312 30.690 -38.820 1.00 39.97 177 ARG A O 1
ATOM 1444 N N . THR A 1 178 ? 44.880 30.210 -37.360 1.00 41.94 178 THR A N 1
ATOM 1445 C CA . THR A 1 178 ? 46.147 29.812 -36.681 1.00 41.94 178 THR A CA 1
ATOM 1446 C C . THR A 1 178 ? 45.995 30.202 -35.186 1.00 41.94 178 THR A C 1
ATOM 1448 O O . THR A 1 178 ? 45.125 31.013 -34.892 1.00 41.94 178 THR A O 1
ATOM 1451 N N . ALA A 1 179 ? 46.654 29.536 -34.220 1.00 38.56 179 ALA A N 1
ATOM 1452 C CA . ALA A 1 179 ? 47.747 30.069 -33.357 1.00 38.56 179 ALA A CA 1
ATOM 1453 C C . ALA A 1 179 ? 47.685 31.598 -33.084 1.00 38.56 179 ALA A C 1
ATOM 1455 O O . ALA A 1 179 ? 47.491 32.361 -34.021 1.00 38.56 179 ALA A O 1
ATOM 1456 N N . ASP A 1 180 ? 47.889 32.152 -31.885 1.00 38.69 180 ASP A N 1
ATOM 1457 C CA . ASP A 1 180 ? 48.845 31.816 -30.821 1.00 38.69 180 ASP A CA 1
ATOM 1458 C C . ASP A 1 180 ? 48.543 32.693 -29.566 1.00 38.69 180 ASP A C 1
ATOM 1460 O O . ASP A 1 180 ? 47.999 33.783 -29.718 1.00 38.69 180 ASP A O 1
ATOM 1464 N N . LYS A 1 181 ? 48.952 32.215 -28.378 1.00 40.59 181 LYS A N 1
ATOM 1465 C CA . LYS A 1 181 ? 49.374 32.931 -27.137 1.00 40.59 181 LYS A CA 1
ATOM 1466 C C . LYS A 1 181 ? 48.564 34.113 -26.552 1.00 40.59 181 LYS A C 1
ATOM 1468 O O . LYS A 1 181 ? 48.560 35.203 -27.113 1.00 40.59 181 LYS A O 1
ATOM 1473 N N . GLN A 1 182 ? 48.129 33.985 -25.293 1.00 36.59 182 GLN A N 1
ATOM 1474 C CA . GLN A 1 182 ? 48.906 34.286 -24.069 1.00 36.59 182 GLN A CA 1
ATOM 1475 C C . GLN A 1 182 ? 48.245 33.628 -22.855 1.00 36.59 182 GLN A C 1
ATOM 1477 O O . GLN A 1 182 ? 46.997 33.542 -22.853 1.00 36.59 182 GLN A O 1
#

Secondary structure (DSSP, 8-state):
--GGGSHHHHHHHHHHHHHHTT----HHHHHHHHHGGGGTHHHHT---S-HHHHHHHHHHHHHHHTT--HHHHHHHHHHHHHHHHHHS-S-STT--HHHHHTSTTHHHHHHHHHHHHHHHT-HHHHHHHHHHHH-SPPP---------S---------------------------------

Sequence (182 aa):
SDFADSSIGRRLSIADKMLDEREDLTTIIFTALLICDLVSDVFTGQVKGNITEYVRQRMLPACERMQIPGKDRDRLLQMFISQTRFRHSGKSKKSRPDVFRNKVFFYEAFMLFKIYTLSINDEESIQKAMFWEIGPRGRPPEVNKIISAFPPRRNQRRNGGRGGQNRSGGNRPRKNRTADKQ